Protein AF-A0AA86F2G2-F1 (afdb_monomer)

Foldseek 3Di:
DDPVPDDDDDDADAVCVLVPAADLEAEAEAFVPHPQAHVPNGGSQVSNQVSNVVVPPSHYYYYYHDDDFDAPDPPDDDPDPLQDGDTGTPSVVCNVDPNDADWDQDPPPRDTDGPDPVPDPDDD

InterPro domains:
  IPR046453 Phage terminase large subunit GpA, ATPase domain [PF05876] (1-118)

Secondary structure (DSSP, 8-state):
--TTS-------S-HHHHTT---SB--EESGGGS-SSSTTS--HHHHHHHHHGGGGGG-B--EE----SPPS-TT----STTPPPS-SHHHHHHHHTT----EEE-TTT--EEE-SGGG--S--

Organism: NCBI:txid1412465

Solvent-accessible surface area (backbone atoms only — not comparable to full-atom values): 8019 Å² total; per-residue (Å²): 115,49,96,87,70,50,77,87,86,86,78,74,94,38,55,71,63,56,68,62,63,76,36,56,62,45,78,38,73,53,44,48,78,50,61,73,48,34,91,80,80,37,41,61,65,65,46,43,40,63,25,15,54,90,44,52,94,70,26,42,62,54,76,41,56,69,87,74,69,68,64,76,52,89,84,70,68,79,88,54,89,70,59,58,71,60,37,64,53,56,44,35,54,40,60,75,53,88,47,82,75,75,66,45,68,38,93,87,80,61,52,75,43,57,94,45,77,92,68,64,81,89,87,128

pLDDT: mean 88.84, std 7.41, range [46.84, 96.31]

Mean predicted aligned error: 6.13 Å

Nearest PDB structures (foldseek):
  2pjr-assembly1_G  TM=4.324E-01  e=1.452E+00  Geobacillus stearothermophilus
  4b09-assembly5_J  TM=2.854E-01  e=9.409E+00  Escherichia coli str. K-12 substr. MG1655
  2qum-assembly1_B  TM=3.270E-01  e=9.409E+00  Pseudomonas cichorii
  4q7i-assembly1_A  TM=3.280E-01  e=9.409E+00  Escherichia coli K-12

Structure (mmCIF, N/CA/C/O backbone):
data_AF-A0AA86F2G2-F1
#
_entry.id   AF-A0AA86F2G2-F1
#
loop_
_atom_site.group_PDB
_atom_site.id
_atom_site.type_symbol
_atom_site.label_atom_id
_atom_site.label_alt_id
_atom_site.label_comp_id
_atom_site.label_asym_id
_atom_site.label_entity_id
_atom_site.label_seq_id
_atom_site.pdbx_PDB_ins_code
_atom_site.Cartn_x
_atom_site.Cartn_y
_atom_site.Cartn_z
_atom_site.occupancy
_atom_site.B_iso_or_equiv
_atom_site.auth_seq_id
_atom_site.auth_comp_id
_atom_site.auth_asym_id
_atom_site.auth_atom_id
_atom_site.pdbx_PDB_model_num
ATOM 1 N N . MET A 1 1 ? -27.823 -0.733 7.693 1.00 73.50 1 MET A N 1
ATOM 2 C CA . MET A 1 1 ? -27.687 -2.204 7.719 1.00 73.50 1 MET A CA 1
ATOM 3 C C . MET A 1 1 ? -28.294 -2.753 6.439 1.00 73.50 1 MET A C 1
ATOM 5 O O . MET A 1 1 ? -29.390 -2.333 6.084 1.00 73.50 1 MET A O 1
ATOM 9 N N . PHE A 1 2 ? -27.566 -3.593 5.708 1.00 85.56 2 PHE A N 1
ATOM 10 C CA . PHE A 1 2 ? -28.049 -4.234 4.484 1.00 85.56 2 PHE A CA 1
ATOM 11 C C . PHE A 1 2 ? -28.992 -5.398 4.812 1.00 85.56 2 PHE A C 1
ATOM 13 O O . PHE A 1 2 ? -29.076 -5.841 5.956 1.00 85.56 2 PHE A O 1
ATOM 20 N N . ARG A 1 3 ? -29.686 -5.919 3.793 1.00 86.56 3 ARG A N 1
ATOM 21 C CA . ARG A 1 3 ? -30.633 -7.043 3.939 1.00 86.56 3 ARG A CA 1
ATOM 22 C C . ARG A 1 3 ? -29.985 -8.325 4.472 1.00 86.56 3 ARG A C 1
ATOM 24 O O . ARG A 1 3 ? -30.651 -9.099 5.139 1.00 86.56 3 ARG A O 1
ATOM 31 N N . ASP A 1 4 ? -28.695 -8.504 4.206 1.00 88.44 4 ASP A N 1
ATOM 32 C CA . ASP A 1 4 ? -27.870 -9.620 4.688 1.00 88.44 4 ASP A CA 1
ATOM 33 C C . ASP A 1 4 ? -27.352 -9.412 6.131 1.00 88.44 4 ASP A C 1
ATOM 35 O O . ASP A 1 4 ? -26.591 -10.211 6.658 1.00 88.44 4 ASP A O 1
ATOM 39 N N . GLY A 1 5 ? -27.716 -8.306 6.790 1.00 87.31 5 GLY A N 1
ATOM 40 C CA . GLY A 1 5 ? -27.229 -7.972 8.134 1.00 87.31 5 GLY A CA 1
ATOM 41 C C . GLY A 1 5 ? -25.828 -7.353 8.164 1.00 87.31 5 GLY A C 1
ATOM 42 O O . GLY A 1 5 ? -25.380 -6.897 9.212 1.00 87.31 5 GLY A O 1
ATOM 43 N N . SER A 1 6 ? -25.149 -7.255 7.018 1.00 89.12 6 SER A N 1
ATOM 44 C CA . SER A 1 6 ? -23.890 -6.518 6.898 1.00 89.12 6 SER A CA 1
ATOM 45 C C . SER A 1 6 ? -24.087 -5.005 7.068 1.00 89.12 6 SER A C 1
ATOM 47 O O . SER A 1 6 ? -25.175 -4.449 6.876 1.00 89.12 6 SER A O 1
ATOM 49 N N . PHE A 1 7 ? -23.013 -4.305 7.424 1.00 88.94 7 PHE A N 1
ATOM 50 C CA . PHE A 1 7 ? -22.988 -2.850 7.520 1.00 88.94 7 PHE A CA 1
ATOM 51 C C . PHE A 1 7 ? -21.749 -2.299 6.813 1.00 88.94 7 PHE A C 1
ATOM 53 O O . PHE A 1 7 ? -20.724 -2.971 6.725 1.00 88.94 7 PHE A O 1
ATOM 60 N N . LEU A 1 8 ? -21.877 -1.091 6.266 1.00 89.81 8 LEU A N 1
ATOM 61 C CA . LEU A 1 8 ? -20.799 -0.352 5.620 1.00 89.81 8 LEU A CA 1
ATOM 62 C C . LEU A 1 8 ? -20.640 0.969 6.359 1.00 89.81 8 LEU A C 1
ATOM 64 O O . LEU A 1 8 ? -21.625 1.673 6.582 1.00 89.81 8 LEU A O 1
ATOM 68 N N . GLN A 1 9 ? -19.400 1.292 6.696 1.00 89.31 9 GLN A N 1
ATOM 69 C CA . GLN A 1 9 ? -19.012 2.578 7.242 1.00 89.31 9 GLN A CA 1
ATOM 70 C C . GLN A 1 9 ? -17.968 3.197 6.319 1.00 89.31 9 GLN A C 1
ATOM 72 O O . GLN A 1 9 ? -17.034 2.523 5.893 1.00 89.31 9 GLN A O 1
ATOM 77 N N . ILE A 1 10 ? -18.147 4.479 6.012 1.00 90.94 10 ILE A N 1
ATOM 78 C CA . ILE A 1 10 ? -17.195 5.288 5.253 1.00 90.94 10 ILE A CA 1
ATOM 79 C C . ILE A 1 10 ? -16.806 6.451 6.159 1.00 90.94 10 ILE A C 1
ATOM 81 O O . ILE A 1 10 ? -17.674 7.078 6.766 1.00 90.94 10 ILE A O 1
ATOM 85 N N . GLY A 1 11 ? -15.512 6.722 6.272 1.00 89.88 11 GLY A N 1
ATOM 86 C CA . GLY A 1 11 ? -15.002 7.776 7.136 1.00 89.88 11 GLY A CA 1
ATOM 87 C C . GLY A 1 11 ? -13.628 8.254 6.697 1.00 89.88 11 GLY A C 1
ATOM 88 O O . GLY A 1 11 ? -12.907 7.541 6.000 1.00 89.88 11 GLY A O 1
ATOM 89 N N . TRP A 1 12 ? -13.287 9.472 7.113 1.00 89.06 12 TRP A N 1
ATOM 90 C CA . TRP A 1 12 ? -11.936 10.006 6.975 1.00 89.06 12 TRP A CA 1
ATOM 91 C C . TRP A 1 12 ? -10.960 9.203 7.855 1.00 89.06 12 TRP A C 1
ATOM 93 O O . TRP A 1 12 ? -11.344 8.826 8.967 1.00 89.06 12 TRP A O 1
ATOM 103 N N . PRO A 1 13 ? -9.722 8.937 7.402 1.00 84.06 13 PRO A N 1
ATOM 104 C CA . PRO A 1 13 ? -8.716 8.244 8.200 1.00 84.06 13 PRO A CA 1
ATOM 105 C C . PRO A 1 13 ? -8.312 9.055 9.435 1.00 84.06 13 PRO A C 1
ATOM 107 O O . PRO A 1 13 ? -7.468 9.943 9.367 1.00 84.06 13 PRO A O 1
ATOM 110 N N . SER A 1 14 ? -8.917 8.726 10.572 1.00 88.50 14 SER A N 1
ATOM 111 C CA . SER A 1 14 ? -8.572 9.254 11.894 1.00 88.50 14 SER A CA 1
ATOM 112 C C . SER A 1 14 ? -8.467 8.121 12.908 1.00 88.50 14 SER A C 1
ATOM 114 O O . SER A 1 14 ? -9.062 7.051 12.713 1.00 88.50 14 SER A O 1
ATOM 116 N N . ILE A 1 15 ? -7.768 8.354 14.027 1.00 87.38 15 ILE A N 1
ATOM 117 C CA . ILE A 1 15 ? -7.695 7.364 15.117 1.00 87.38 15 ILE A CA 1
ATOM 118 C C . ILE A 1 15 ? -9.090 6.947 15.563 1.00 87.38 15 ILE A C 1
ATOM 120 O O . ILE A 1 15 ? -9.318 5.772 15.811 1.00 87.38 15 ILE A O 1
ATOM 124 N N . THR A 1 16 ? -10.051 7.867 15.650 1.00 86.06 16 THR A N 1
ATOM 125 C CA . THR A 1 16 ? -11.409 7.524 16.091 1.00 86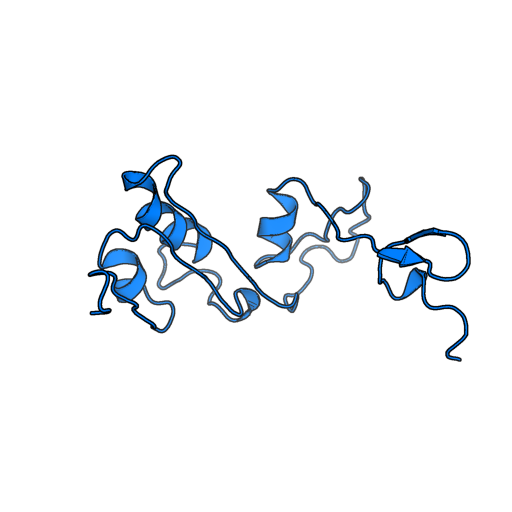.06 16 THR A CA 1
ATOM 126 C C . THR A 1 16 ? -12.052 6.470 15.189 1.00 86.06 16 THR A C 1
ATOM 128 O O . THR A 1 16 ? -12.697 5.551 15.691 1.00 86.06 16 THR A O 1
ATOM 131 N N . VAL A 1 17 ? -11.844 6.555 13.871 1.00 85.75 17 VAL A N 1
ATOM 132 C CA . VAL A 1 17 ? -12.352 5.560 12.915 1.00 85.75 17 VAL A CA 1
ATOM 133 C C . VAL A 1 17 ? -11.581 4.245 13.045 1.00 85.75 17 VAL A C 1
ATOM 135 O O . VAL A 1 17 ? -12.198 3.183 13.148 1.00 85.75 17 VAL A O 1
ATOM 138 N N . PHE A 1 18 ? -10.248 4.302 13.118 1.00 84.88 18 PHE A N 1
ATOM 139 C CA . PHE A 1 18 ? -9.403 3.108 13.232 1.00 84.88 18 PHE A CA 1
ATOM 140 C C . PHE A 1 18 ? -9.440 2.430 14.603 1.00 84.88 18 PHE A C 1
ATOM 142 O O . PHE A 1 18 ? -9.087 1.260 14.700 1.00 84.88 18 PHE A O 1
ATOM 149 N N . SER A 1 19 ? -9.895 3.119 15.645 1.00 82.50 19 SER A N 1
ATOM 150 C CA . SER A 1 19 ? -10.037 2.596 17.008 1.00 82.50 19 SER A CA 1
ATOM 151 C C . SER A 1 19 ? -11.471 2.198 17.348 1.00 82.50 19 SER A C 1
ATOM 153 O O . SER A 1 19 ? -11.717 1.722 18.450 1.00 82.50 19 SER A O 1
ATOM 155 N N . SER A 1 20 ? -12.413 2.371 16.417 1.00 77.62 20 SER A N 1
ATOM 156 C CA . SER A 1 20 ? -13.840 2.193 16.684 1.00 77.62 20 SER A CA 1
ATOM 157 C C . SER A 1 20 ? -14.229 0.739 16.965 1.00 77.62 20 SER A C 1
ATOM 159 O O . SER A 1 20 ? -14.660 0.407 18.065 1.00 77.62 20 SER A O 1
ATOM 161 N N . SER A 1 21 ? -14.144 -0.137 15.966 1.00 82.75 21 SER A N 1
ATOM 162 C CA . SER A 1 21 ? -14.655 -1.510 16.044 1.00 82.75 21 SER A CA 1
ATOM 163 C C . SER A 1 21 ? -13.817 -2.446 15.188 1.00 82.75 21 SER A C 1
ATOM 165 O O . SER A 1 21 ? -13.050 -2.001 14.332 1.00 82.75 21 SER A O 1
ATOM 167 N N . ASP A 1 22 ? -13.976 -3.742 15.426 1.00 87.25 22 ASP A N 1
ATOM 168 C CA . ASP A 1 22 ? -13.402 -4.771 14.573 1.00 87.25 22 ASP A CA 1
ATOM 169 C C . ASP A 1 22 ? -14.258 -4.935 13.316 1.00 87.25 22 ASP A C 1
ATOM 171 O O . ASP A 1 22 ? -15.485 -5.048 13.374 1.00 87.25 22 ASP A O 1
ATOM 175 N N . TYR A 1 23 ? -13.598 -4.984 12.164 1.00 89.56 23 TYR A N 1
ATOM 176 C CA . TYR A 1 23 ? -14.245 -5.118 10.867 1.00 89.56 23 TYR A CA 1
ATOM 177 C C . TYR A 1 23 ? -13.678 -6.330 10.153 1.00 89.56 23 TYR A C 1
ATOM 179 O O . TYR A 1 23 ? -12.466 -6.510 10.071 1.00 89.56 23 TYR A O 1
ATOM 187 N N . LYS A 1 24 ? -14.552 -7.139 9.553 1.00 91.12 24 LYS A N 1
ATOM 188 C CA . LYS A 1 24 ? -14.105 -8.277 8.742 1.00 91.12 24 LYS A CA 1
ATOM 189 C C . LYS A 1 24 ? -13.297 -7.827 7.521 1.00 91.12 24 LYS A C 1
ATOM 191 O O . LYS A 1 24 ? -12.403 -8.539 7.075 1.00 91.12 24 LYS A O 1
ATOM 196 N N . ARG A 1 25 ? -13.625 -6.663 6.953 1.00 93.62 25 ARG A N 1
ATOM 197 C CA . ARG A 1 25 ? -12.939 -6.091 5.790 1.00 93.62 25 ARG A CA 1
ATOM 198 C C . ARG A 1 25 ? -12.760 -4.591 5.977 1.00 93.62 25 ARG A C 1
ATOM 200 O O . ARG A 1 25 ? -13.741 -3.917 6.281 1.00 93.62 25 ARG A O 1
ATOM 207 N N . VAL A 1 26 ? -11.550 -4.085 5.756 1.00 95.06 26 VAL A N 1
ATOM 208 C CA . VAL A 1 26 ? -11.230 -2.650 5.828 1.00 95.06 26 VAL A CA 1
ATOM 209 C C . VAL A 1 26 ? -10.510 -2.235 4.555 1.00 95.06 26 VAL A C 1
ATOM 211 O O . VAL A 1 26 ? -9.350 -2.580 4.368 1.00 95.06 26 VAL A O 1
ATOM 214 N N . ALA A 1 27 ? -11.199 -1.515 3.672 1.00 95.25 27 ALA A N 1
ATOM 215 C CA . ALA A 1 27 ? -10.610 -1.020 2.433 1.00 95.25 27 ALA A CA 1
ATOM 216 C C . ALA A 1 27 ? -10.084 0.408 2.610 1.00 95.25 27 ALA A C 1
ATOM 218 O O . ALA A 1 27 ? -10.807 1.280 3.088 1.00 95.25 27 ALA A O 1
ATOM 219 N N . LEU A 1 28 ? -8.838 0.633 2.199 1.00 95.12 28 LEU A N 1
ATOM 220 C CA . LEU A 1 28 ? -8.176 1.935 2.194 1.00 95.12 28 LEU A CA 1
ATOM 221 C C . LEU A 1 28 ? -8.074 2.407 0.744 1.00 95.12 28 LEU A C 1
ATOM 223 O O . LEU A 1 28 ? -7.287 1.860 -0.023 1.00 95.12 28 LEU A O 1
ATOM 227 N N . THR A 1 29 ? -8.896 3.374 0.358 1.00 94.69 29 THR A N 1
ATOM 228 C CA . THR A 1 29 ? -8.909 3.941 -0.998 1.00 94.69 29 THR A CA 1
ATOM 229 C C . THR A 1 29 ? -8.104 5.231 -1.027 1.00 94.69 29 THR A C 1
ATOM 231 O O . THR A 1 29 ? -8.253 6.038 -0.110 1.00 94.69 29 THR A O 1
ATOM 234 N N . ASP A 1 30 ? -7.322 5.451 -2.082 1.00 92.81 30 ASP A N 1
ATOM 235 C CA . ASP A 1 30 ? -6.459 6.631 -2.236 1.00 92.81 30 ASP A CA 1
ATOM 236 C C . ASP A 1 30 ? -5.430 6.783 -1.090 1.00 92.81 30 ASP A C 1
ATOM 238 O O . ASP A 1 30 ? -5.231 7.858 -0.519 1.00 92.81 30 ASP A O 1
ATOM 242 N N . TYR A 1 31 ? -4.787 5.667 -0.721 1.00 94.06 31 TYR A N 1
ATOM 243 C CA . TYR A 1 31 ? -3.892 5.556 0.442 1.00 94.06 31 TYR A CA 1
ATOM 244 C C . TYR A 1 31 ? -2.730 6.565 0.462 1.00 94.06 31 TYR A C 1
ATOM 246 O O . TYR A 1 31 ? -2.324 7.026 1.530 1.00 94.06 31 TYR A O 1
ATOM 254 N N . ASP A 1 32 ? -2.188 6.959 -0.693 1.00 93.00 32 ASP A N 1
ATOM 255 C C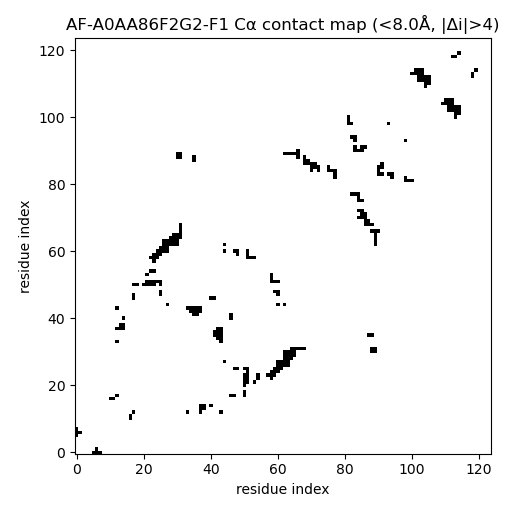A . ASP A 1 32 ? -1.090 7.932 -0.747 1.00 93.00 32 ASP A CA 1
ATOM 256 C C . ASP A 1 32 ? -1.509 9.322 -0.254 1.00 93.00 32 ASP A C 1
ATOM 258 O O . ASP A 1 32 ? -0.640 10.081 0.167 1.00 93.00 32 ASP A O 1
ATOM 262 N N . ARG A 1 33 ? -2.811 9.640 -0.220 1.00 91.69 33 ARG A N 1
ATOM 263 C CA . ARG A 1 33 ? -3.321 10.902 0.343 1.00 91.69 33 ARG A CA 1
ATOM 264 C C . ARG A 1 33 ? -3.516 10.882 1.855 1.00 91.69 33 ARG A C 1
ATOM 266 O O . ARG A 1 33 ? -3.848 11.915 2.436 1.00 91.69 33 ARG A O 1
ATOM 273 N N . PHE A 1 34 ? -3.333 9.737 2.504 1.00 91.50 34 PHE A N 1
ATOM 274 C CA . PHE A 1 34 ? -3.464 9.646 3.953 1.00 91.50 34 PHE A CA 1
ATOM 275 C C . PHE A 1 34 ? -2.274 10.357 4.617 1.00 91.50 34 PHE A C 1
ATOM 277 O O . PHE A 1 34 ? -1.185 10.405 4.042 1.00 91.50 34 PHE A O 1
ATOM 284 N N . PRO A 1 35 ? -2.419 10.895 5.834 1.00 90.25 35 PRO A N 1
ATOM 285 C CA . PRO A 1 35 ? -1.252 11.257 6.630 1.00 90.25 35 PRO A CA 1
ATOM 286 C C . PRO A 1 35 ? -0.337 10.033 6.824 1.00 90.25 35 PRO A C 1
ATOM 288 O O . PRO A 1 35 ? -0.822 8.907 6.943 1.00 90.25 35 PRO A O 1
ATOM 291 N N . GLU A 1 36 ? 0.984 10.235 6.820 1.00 86.69 36 GLU A N 1
ATOM 292 C CA . GLU A 1 36 ? 1.955 9.141 7.046 1.00 86.69 36 GLU A CA 1
ATOM 293 C C . GLU A 1 36 ? 1.821 8.535 8.438 1.00 86.69 36 GLU A C 1
ATOM 295 O O . GLU A 1 36 ? 2.007 7.333 8.623 1.00 86.69 36 GLU A O 1
ATOM 300 N N . ASP A 1 37 ? 1.473 9.397 9.383 1.00 90.06 37 ASP A N 1
ATOM 301 C CA . ASP A 1 37 ? 1.208 9.076 10.765 1.00 90.06 37 ASP A CA 1
ATOM 302 C C . ASP A 1 37 ? -0.173 9.633 11.124 1.00 90.06 37 ASP A C 1
ATOM 304 O O . ASP A 1 37 ? -0.399 10.848 11.093 1.00 90.06 37 ASP A O 1
ATOM 308 N N . ILE A 1 38 ? -1.124 8.738 11.386 1.00 90.38 38 ILE A N 1
ATOM 309 C CA . ILE A 1 38 ? -2.488 9.115 11.750 1.00 90.38 38 ILE A CA 1
ATOM 310 C C . ILE A 1 38 ? -2.491 9.485 13.231 1.00 90.38 38 ILE A C 1
ATOM 312 O O . ILE A 1 38 ? -2.520 8.608 14.094 1.00 90.38 38 ILE A O 1
ATOM 316 N N . ASP A 1 39 ? -2.458 10.794 13.502 1.00 85.00 39 ASP A N 1
ATOM 317 C CA . ASP A 1 39 ? -2.526 11.381 14.849 1.00 85.00 39 ASP A CA 1
ATOM 318 C C . ASP A 1 39 ? -1.460 10.821 15.837 1.00 85.00 39 ASP A C 1
ATOM 320 O O . ASP A 1 39 ? -1.663 10.846 17.050 1.00 85.00 39 ASP A O 1
ATOM 324 N N . GLY A 1 40 ? -0.310 10.337 15.346 1.00 87.56 40 GLY A N 1
ATOM 325 C CA . GLY A 1 40 ? 0.819 9.871 16.170 1.00 87.56 40 GLY A CA 1
ATOM 326 C C . GLY A 1 40 ? 0.857 8.363 16.459 1.00 87.56 40 GLY A C 1
ATOM 327 O O . GLY A 1 40 ? 1.755 7.898 17.160 1.00 87.56 40 GLY A O 1
ATOM 328 N N . GLU A 1 41 ? -0.107 7.590 15.952 1.00 87.50 41 GLU A N 1
ATOM 329 C CA . GLU A 1 41 ? -0.237 6.149 16.221 1.00 87.50 41 GLU A CA 1
ATOM 330 C C . GLU A 1 41 ? 0.372 5.252 15.125 1.00 87.50 41 GLU A C 1
ATOM 332 O O . GLU A 1 41 ? 0.405 4.020 15.259 1.00 87.50 41 GLU A O 1
ATOM 337 N N . GLY A 1 42 ? 0.857 5.849 14.036 1.00 88.88 42 GLY A N 1
ATOM 338 C CA . GLY A 1 42 ? 1.505 5.179 12.915 1.00 88.88 42 GLY A CA 1
ATOM 339 C C . GLY A 1 42 ? 0.684 5.155 11.625 1.00 88.88 42 GLY A C 1
ATOM 340 O O . GLY A 1 42 ? -0.283 5.896 11.439 1.00 88.88 42 GLY A O 1
ATOM 341 N N . ASP A 1 43 ? 1.102 4.287 10.698 1.00 92.50 43 ASP A N 1
ATOM 342 C CA . ASP A 1 43 ? 0.552 4.259 9.344 1.00 92.50 43 ASP A CA 1
ATOM 343 C C . ASP A 1 43 ? -0.861 3.654 9.283 1.00 92.50 43 ASP A C 1
ATOM 345 O O . ASP A 1 43 ? -1.199 2.692 9.986 1.00 92.50 43 ASP A O 1
ATOM 349 N N . GLY A 1 44 ? -1.691 4.202 8.392 1.00 92.62 44 GLY A N 1
ATOM 350 C CA . GLY A 1 44 ? -3.094 3.808 8.263 1.00 92.62 44 GLY A CA 1
ATOM 351 C C . GLY A 1 44 ? -3.300 2.324 7.939 1.00 92.62 44 GLY A C 1
ATOM 352 O O . GLY A 1 44 ? -4.276 1.734 8.399 1.00 92.62 44 GLY A O 1
ATOM 353 N N . PHE A 1 45 ? -2.386 1.685 7.202 1.00 94.00 45 PHE A N 1
ATOM 354 C CA . PHE A 1 45 ? -2.495 0.263 6.870 1.00 94.00 45 PHE A CA 1
ATOM 355 C C . PHE A 1 45 ? -2.265 -0.631 8.088 1.00 94.00 45 PHE A C 1
ATOM 357 O O . PHE A 1 45 ? -3.017 -1.585 8.308 1.00 94.00 45 PHE A O 1
ATOM 364 N N . SER A 1 46 ? -1.266 -0.315 8.909 1.00 92.81 46 SER A N 1
ATOM 365 C CA . SER A 1 46 ? -1.003 -1.019 10.165 1.00 92.81 46 SER A CA 1
ATOM 366 C C . SER A 1 46 ? -2.168 -0.865 11.147 1.00 92.81 46 SER A C 1
ATOM 368 O O . SER A 1 46 ? -2.580 -1.843 11.779 1.00 92.81 46 SER A O 1
ATOM 370 N N . LEU A 1 47 ? -2.751 0.334 11.247 1.00 93.19 47 LEU A N 1
ATOM 371 C CA . LEU A 1 47 ? -3.929 0.592 12.083 1.00 93.19 47 LEU A CA 1
ATOM 372 C C . LEU A 1 47 ? -5.172 -0.161 11.583 1.00 93.19 47 LEU A C 1
ATOM 374 O O . LEU A 1 47 ? -5.850 -0.822 12.374 1.00 93.19 47 LEU A O 1
ATOM 378 N N . ALA A 1 48 ? -5.428 -0.136 10.273 1.00 93.19 48 ALA A N 1
ATOM 379 C CA . ALA A 1 48 ? -6.518 -0.876 9.641 1.00 93.19 48 ALA A CA 1
ATOM 380 C C . ALA A 1 48 ? -6.367 -2.394 9.810 1.00 93.19 48 ALA A C 1
ATOM 382 O O . ALA A 1 48 ? -7.322 -3.075 10.185 1.00 93.19 48 ALA A O 1
ATOM 383 N N . SER A 1 49 ? -5.153 -2.921 9.623 1.00 92.06 49 SER A N 1
ATOM 384 C CA . SER A 1 49 ? -4.867 -4.354 9.742 1.00 92.06 49 SER A CA 1
ATOM 385 C C . SER A 1 49 ? -5.219 -4.890 11.127 1.00 92.06 49 SER A C 1
ATOM 387 O O . SER A 1 49 ? -5.834 -5.955 11.226 1.00 92.06 49 SER A O 1
ATOM 389 N N . LYS A 1 50 ? -4.950 -4.112 12.190 1.00 92.56 50 LYS A N 1
ATOM 390 C CA . LYS A 1 50 ? -5.330 -4.464 13.570 1.00 92.56 50 LYS A CA 1
ATOM 391 C C . LYS A 1 50 ? -6.837 -4.717 13.731 1.00 92.56 50 LYS A C 1
ATOM 393 O O . LYS A 1 50 ? -7.198 -5.542 14.559 1.00 92.56 50 LYS A O 1
ATOM 398 N N . ARG A 1 51 ? -7.709 -4.062 12.945 1.00 90.88 51 ARG A N 1
ATOM 399 C CA . ARG A 1 51 ? -9.177 -4.260 13.005 1.00 90.88 51 ARG A CA 1
ATOM 400 C C . ARG A 1 51 ? -9.644 -5.577 12.399 1.00 90.88 51 ARG A C 1
ATOM 402 O O . ARG A 1 51 ? -10.737 -6.044 12.706 1.00 90.88 51 ARG A O 1
ATOM 409 N N . THR A 1 52 ? -8.835 -6.152 11.514 1.00 93.12 52 THR A N 1
ATOM 410 C CA . THR A 1 52 ? -9.156 -7.414 10.838 1.00 93.12 52 THR A CA 1
ATOM 411 C C . THR A 1 52 ? -8.596 -8.637 11.561 1.00 93.12 52 THR A C 1
ATOM 413 O O . THR A 1 52 ? -9.036 -9.751 11.283 1.00 93.12 52 THR A O 1
ATOM 416 N N . THR A 1 53 ? -7.680 -8.447 12.521 1.00 91.44 53 THR A N 1
ATOM 417 C CA . THR A 1 53 ? -6.965 -9.528 13.222 1.00 91.44 53 THR A CA 1
ATOM 418 C C . THR A 1 53 ? -7.907 -10.532 13.887 1.00 91.44 53 THR A C 1
ATOM 420 O O . THR A 1 53 ? -7.689 -11.737 13.772 1.00 91.44 53 THR A O 1
ATOM 423 N N . THR A 1 54 ? -8.995 -10.062 14.507 1.00 90.81 54 THR A N 1
ATOM 424 C CA . THR A 1 54 ? -10.010 -10.911 15.161 1.00 90.81 54 THR A CA 1
ATOM 425 C C . THR A 1 54 ? -10.653 -11.916 14.191 1.00 90.81 54 THR A C 1
ATOM 427 O O . THR A 1 54 ? -11.090 -12.989 14.599 1.00 90.81 54 THR A O 1
ATOM 430 N N . PHE A 1 55 ? -10.675 -11.613 12.889 1.00 90.19 55 P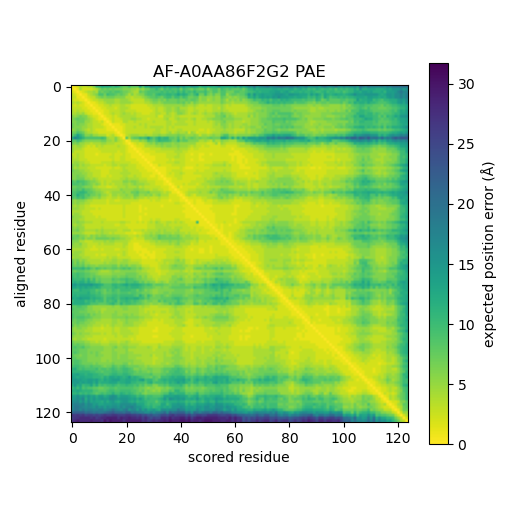HE A N 1
ATOM 431 C CA . PHE A 1 55 ? -11.273 -12.460 11.856 1.00 90.19 55 PHE A CA 1
ATOM 432 C C . PHE A 1 55 ? -10.283 -13.438 11.203 1.00 90.19 55 PHE A C 1
ATOM 434 O O . PHE A 1 55 ? -10.691 -14.214 10.336 1.00 90.19 55 PHE A O 1
ATOM 441 N N . MET A 1 56 ? -9.012 -13.442 11.623 1.00 91.06 56 MET A N 1
ATOM 442 C CA . MET A 1 56 ? -7.968 -14.360 11.146 1.00 91.06 56 MET A CA 1
ATOM 443 C C . MET A 1 56 ? -7.935 -14.450 9.607 1.00 91.06 56 MET A C 1
ATOM 445 O O . MET A 1 56 ? -7.901 -13.428 8.927 1.00 91.06 56 MET A O 1
ATOM 449 N N . SER A 1 57 ? -7.990 -15.659 9.034 1.00 91.75 57 SER A N 1
ATOM 450 C CA . SER A 1 57 ? -7.967 -15.895 7.583 1.00 91.75 57 SER A CA 1
ATOM 451 C C . SER A 1 57 ? -9.173 -15.325 6.831 1.00 91.75 57 SER A C 1
ATOM 453 O O . SER A 1 57 ? -9.131 -15.209 5.608 1.00 91.75 57 SER A O 1
ATOM 455 N N . ALA A 1 58 ? -10.250 -14.975 7.537 1.00 92.31 58 ALA A N 1
ATOM 456 C CA . ALA A 1 58 ? -11.420 -14.335 6.951 1.00 92.31 58 ALA A CA 1
ATOM 457 C C . ALA A 1 58 ? -11.339 -12.797 6.976 1.00 92.31 58 ALA A C 1
ATOM 459 O O . ALA A 1 58 ? -12.208 -12.146 6.384 1.00 92.31 58 ALA A O 1
ATOM 460 N N . GLY A 1 59 ? -10.343 -12.235 7.671 1.00 94.00 59 GLY A N 1
ATOM 461 C CA . GLY A 1 59 ? -10.038 -10.809 7.715 1.00 94.00 59 GLY A CA 1
ATOM 462 C C . GLY A 1 59 ? -9.318 -10.342 6.450 1.00 94.00 59 GLY A C 1
ATOM 463 O O . GLY A 1 59 ? -8.488 -11.063 5.900 1.00 94.00 59 GLY A O 1
ATOM 464 N N . MET A 1 60 ? -9.629 -9.136 5.968 1.00 95.44 60 MET A N 1
ATOM 465 C CA . MET A 1 60 ? -8.990 -8.587 4.767 1.00 95.44 60 MET A CA 1
ATOM 466 C C . MET A 1 60 ? -8.796 -7.070 4.856 1.00 95.44 60 MET A C 1
ATOM 468 O O . MET A 1 60 ? -9.768 -6.336 5.031 1.00 95.44 60 MET A O 1
ATOM 472 N N . THR A 1 61 ? -7.562 -6.604 4.653 1.00 96.19 61 THR A N 1
ATOM 473 C CA . THR A 1 61 ? -7.220 -5.172 4.601 1.00 96.19 61 THR A CA 1
ATOM 474 C C . THR A 1 61 ? -6.593 -4.823 3.249 1.00 96.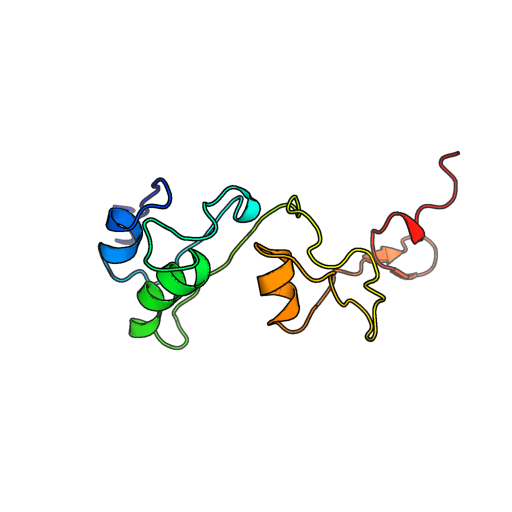19 61 THR A C 1
ATOM 476 O O . THR A 1 61 ? -5.372 -4.896 3.112 1.00 96.19 61 THR A O 1
ATOM 479 N N . PRO A 1 62 ? -7.388 -4.525 2.204 1.00 95.44 62 PRO A N 1
ATOM 480 C CA . PRO A 1 62 ? -6.842 -4.024 0.948 1.00 95.44 62 PRO A CA 1
ATOM 481 C C . PRO A 1 62 ? -6.515 -2.528 1.026 1.00 95.44 62 PRO A C 1
ATOM 483 O O . PRO A 1 62 ? -7.281 -1.744 1.588 1.00 95.44 62 PRO A O 1
ATOM 486 N N . ALA A 1 63 ? -5.413 -2.137 0.386 1.00 96.31 63 ALA A N 1
ATOM 487 C CA . ALA A 1 63 ? -5.090 -0.747 0.091 1.00 96.31 63 ALA A CA 1
ATOM 488 C C . ALA A 1 63 ? -5.012 -0.542 -1.423 1.00 96.31 63 ALA A C 1
ATOM 490 O O . ALA A 1 63 ? -4.390 -1.329 -2.136 1.00 96.31 63 ALA A O 1
ATOM 491 N N . GLU A 1 64 ? -5.650 0.517 -1.894 1.00 95.94 64 GLU A N 1
ATOM 492 C CA . GLU A 1 64 ? -5.666 0.959 -3.279 1.00 95.94 64 GLU A CA 1
ATOM 493 C C . GLU A 1 64 ? -5.209 2.418 -3.309 1.00 95.94 64 GLU A C 1
ATOM 495 O O . GLU A 1 64 ? -5.599 3.219 -2.459 1.00 95.94 64 GLU A O 1
ATOM 500 N N . SER A 1 65 ? -4.312 2.744 -4.236 1.00 95.38 65 SER A N 1
ATOM 501 C CA . SER A 1 65 ? -3.860 4.113 -4.458 1.00 95.38 65 SER A CA 1
ATOM 502 C C . SER A 1 65 ? -3.106 4.233 -5.771 1.00 95.38 65 SER A C 1
ATOM 504 O O . SER A 1 65 ? -2.445 3.291 -6.217 1.00 95.38 65 SER A O 1
ATOM 506 N N . SER A 1 66 ? -3.092 5.446 -6.316 1.00 92.38 66 SER A N 1
ATOM 507 C CA . SER A 1 66 ? -2.085 5.849 -7.295 1.00 92.38 66 SER A CA 1
ATOM 508 C C . SER A 1 66 ? -0.794 6.253 -6.569 1.00 92.38 66 SER A C 1
ATOM 510 O O . SER A 1 66 ? -0.883 7.000 -5.592 1.00 92.38 66 SER A O 1
ATOM 512 N N . PRO A 1 67 ? 0.393 5.786 -7.001 1.00 90.75 67 PRO A N 1
ATOM 513 C CA . PRO A 1 67 ? 1.660 6.249 -6.445 1.00 90.75 67 PRO A CA 1
ATOM 514 C C . PRO A 1 67 ? 1.848 7.750 -6.675 1.00 90.75 67 PRO A C 1
ATOM 516 O O . PRO A 1 67 ? 1.844 8.198 -7.821 1.00 90.75 67 PRO A O 1
ATOM 519 N N . GLY A 1 68 ? 2.024 8.517 -5.603 1.00 88.38 68 GLY A N 1
ATOM 520 C CA . GLY A 1 68 ? 2.201 9.972 -5.676 1.00 88.38 68 GLY A CA 1
ATOM 521 C C . GLY A 1 68 ? 3.252 10.539 -4.727 1.00 88.38 68 GLY A C 1
ATOM 522 O O . GLY A 1 68 ? 3.541 11.731 -4.793 1.00 88.38 68 GLY A O 1
ATOM 523 N N . ARG A 1 69 ? 3.822 9.715 -3.843 1.00 90.88 69 ARG A N 1
ATOM 524 C CA . ARG A 1 69 ? 4.802 10.164 -2.849 1.00 90.88 69 ARG A CA 1
ATOM 525 C C . ARG A 1 69 ? 6.216 10.283 -3.400 1.00 90.88 69 ARG A C 1
ATOM 527 O O . ARG A 1 69 ? 6.610 9.590 -4.338 1.00 90.88 69 ARG A O 1
ATOM 534 N N . GLU A 1 70 ? 6.986 11.166 -2.771 1.00 90.19 70 GLU A N 1
ATOM 535 C CA . GLU A 1 70 ? 8.376 11.419 -3.131 1.00 90.19 70 GLU A CA 1
ATOM 536 C C . GLU A 1 70 ? 9.266 10.205 -2.843 1.00 90.19 70 GLU A C 1
ATOM 538 O O . GLU A 1 70 ? 9.069 9.452 -1.884 1.00 90.19 70 GLU A O 1
ATOM 543 N N . ILE A 1 71 ? 10.264 10.010 -3.701 1.00 91.50 71 ILE A N 1
ATOM 544 C CA . ILE A 1 71 ? 11.267 8.959 -3.537 1.00 91.50 71 ILE A CA 1
ATOM 545 C C . ILE A 1 71 ? 12.289 9.442 -2.508 1.00 91.50 71 ILE A C 1
ATOM 547 O O . ILE A 1 71 ? 12.879 10.508 -2.674 1.00 91.50 71 ILE A O 1
ATOM 551 N N . THR A 1 72 ? 12.525 8.651 -1.463 1.00 90.56 72 THR A N 1
ATOM 552 C CA . THR A 1 72 ? 13.399 9.049 -0.347 1.00 90.56 72 THR A CA 1
ATOM 553 C C . THR A 1 72 ? 14.888 8.962 -0.685 1.00 90.56 72 THR A C 1
ATOM 555 O O . THR A 1 72 ? 15.690 9.679 -0.092 1.00 90.56 72 THR A O 1
ATOM 558 N N . ASP A 1 73 ? 15.270 8.122 -1.652 1.00 89.81 73 ASP A N 1
ATOM 559 C CA . ASP A 1 73 ? 16.640 8.016 -2.162 1.00 89.81 73 ASP A CA 1
ATOM 560 C C . ASP A 1 73 ? 16.687 8.219 -3.682 1.00 89.81 73 ASP A C 1
ATOM 562 O O . ASP A 1 73 ? 16.353 7.336 -4.472 1.00 89.81 73 ASP A O 1
ATOM 566 N N . VAL A 1 74 ? 17.161 9.393 -4.098 1.00 86.38 74 VAL A N 1
ATOM 567 C CA . VAL A 1 74 ? 17.295 9.774 -5.513 1.00 86.38 74 VAL A CA 1
ATOM 568 C C . VAL A 1 74 ? 18.370 8.987 -6.265 1.00 86.38 74 VAL A C 1
ATOM 570 O O . VAL A 1 74 ? 18.359 8.953 -7.494 1.00 86.38 74 VAL A O 1
ATOM 573 N N . LYS A 1 75 ? 19.322 8.364 -5.559 1.00 90.19 75 LYS A N 1
ATOM 574 C CA . LYS A 1 75 ? 20.369 7.529 -6.169 1.00 90.19 75 LYS A CA 1
ATOM 575 C C . LYS A 1 75 ? 19.944 6.073 -6.286 1.00 90.19 75 LYS A C 1
ATOM 577 O O . LYS A 1 75 ? 20.727 5.258 -6.783 1.00 90.19 75 LYS A O 1
ATOM 582 N N . TRP A 1 76 ? 18.733 5.749 -5.841 1.00 91.00 76 TRP A N 1
ATOM 583 C CA . TRP A 1 76 ? 18.242 4.392 -5.833 1.00 91.00 76 TRP A CA 1
ATOM 584 C C . TRP A 1 76 ? 18.266 3.777 -7.232 1.00 91.00 76 TRP A C 1
ATOM 586 O O . TRP A 1 76 ? 17.874 4.377 -8.236 1.00 91.00 76 TRP A O 1
ATOM 596 N N . ARG A 1 77 ? 18.726 2.529 -7.280 1.00 87.88 77 ARG A N 1
ATOM 597 C CA . ARG A 1 77 ? 18.675 1.681 -8.462 1.00 87.88 77 ARG A CA 1
ATOM 598 C C . ARG A 1 77 ? 18.026 0.371 -8.066 1.00 87.88 77 ARG A C 1
ATOM 600 O O . ARG A 1 77 ? 18.405 -0.224 -7.061 1.00 87.88 77 ARG A O 1
ATOM 607 N N . ARG A 1 78 ? 17.086 -0.075 -8.894 1.00 88.19 78 ARG A N 1
ATOM 608 C CA . ARG A 1 78 ? 16.443 -1.385 -8.770 1.00 88.19 78 ARG A CA 1
ATOM 609 C C . ARG A 1 78 ? 17.497 -2.480 -8.646 1.00 88.19 78 ARG A C 1
ATOM 611 O O . ARG A 1 78 ? 18.334 -2.608 -9.539 1.00 88.19 78 ARG A O 1
ATOM 618 N N . SER A 1 79 ? 17.422 -3.283 -7.592 1.00 88.94 79 SER A N 1
ATOM 619 C CA . SER A 1 79 ? 18.266 -4.469 -7.419 1.00 88.94 79 SER A CA 1
ATOM 620 C C . SER A 1 79 ? 17.540 -5.755 -7.810 1.00 88.94 79 SER A C 1
ATOM 622 O O . SER A 1 79 ? 18.191 -6.722 -8.199 1.00 88.94 79 SER A O 1
ATOM 624 N N . SER A 1 80 ? 16.202 -5.765 -7.785 1.00 89.00 80 SER A N 1
ATOM 625 C CA . SER A 1 80 ? 15.388 -6.910 -8.216 1.00 89.00 80 SER A CA 1
ATOM 626 C C . SER A 1 80 ? 14.328 -6.545 -9.268 1.00 89.00 80 SER A C 1
ATOM 628 O O . SER A 1 80 ? 13.932 -5.376 -9.400 1.00 89.00 80 SER A O 1
ATOM 630 N N . PRO A 1 81 ? 13.852 -7.526 -10.063 1.00 86.12 81 PRO A N 1
ATOM 631 C CA . PRO A 1 81 ? 12.692 -7.330 -10.919 1.00 86.12 81 PRO A CA 1
ATOM 632 C C . PRO A 1 81 ? 11.497 -6.817 -10.113 1.00 86.12 81 PRO A C 1
ATOM 634 O O . PRO A 1 81 ? 11.240 -7.264 -8.999 1.00 86.12 81 PRO A O 1
ATOM 637 N N . HIS A 1 82 ? 10.766 -5.871 -10.698 1.00 89.88 82 HIS A N 1
ATOM 638 C CA . HIS A 1 82 ? 9.523 -5.304 -10.161 1.00 89.88 82 HIS A CA 1
ATOM 639 C C . 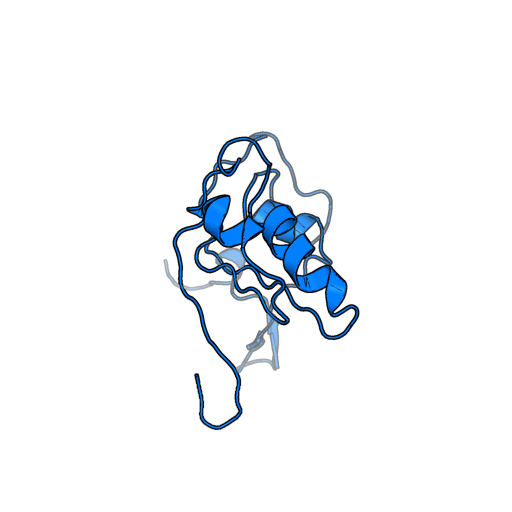HIS A 1 82 ? 9.628 -4.517 -8.858 1.00 89.88 82 HIS A C 1
ATOM 641 O O . HIS A 1 82 ? 8.598 -4.030 -8.402 1.00 89.88 82 HIS A O 1
ATOM 647 N N . GLU A 1 83 ? 10.820 -4.339 -8.299 1.00 92.88 83 GLU A N 1
ATOM 648 C CA . GLU A 1 83 ? 11.038 -3.510 -7.119 1.00 92.88 83 GLU A CA 1
ATOM 649 C C . GLU A 1 83 ? 10.573 -2.069 -7.342 1.00 92.88 83 GLU A C 1
ATOM 651 O O . GLU A 1 83 ? 10.882 -1.457 -8.371 1.00 92.88 83 GLU A O 1
ATOM 656 N N . ALA A 1 84 ? 9.810 -1.543 -6.385 1.00 92.44 84 ALA A N 1
ATOM 657 C CA . ALA A 1 84 ? 9.434 -0.139 -6.359 1.00 92.44 84 ALA A CA 1
ATOM 658 C C . ALA A 1 84 ? 10.534 0.694 -5.679 1.00 92.44 84 ALA A C 1
ATOM 660 O O . ALA A 1 84 ? 11.241 0.172 -4.811 1.00 92.44 84 ALA A O 1
ATOM 661 N N . PRO A 1 85 ? 10.684 1.980 -6.035 1.00 92.94 85 PRO A N 1
ATOM 662 C CA . PRO A 1 85 ? 11.613 2.867 -5.345 1.00 92.94 85 PRO A CA 1
ATOM 663 C C . PRO A 1 85 ? 11.291 2.966 -3.845 1.00 92.94 85 PRO A C 1
ATOM 665 O O . PRO A 1 85 ? 10.140 2.761 -3.443 1.00 92.94 85 PRO A O 1
ATOM 668 N N . PRO A 1 86 ? 12.285 3.287 -3.001 1.00 92.38 86 PRO A N 1
ATOM 669 C CA . PRO A 1 86 ? 12.056 3.528 -1.589 1.00 92.38 86 PRO A CA 1
ATOM 670 C C . PRO A 1 86 ? 11.218 4.800 -1.432 1.00 92.38 86 PRO A C 1
ATOM 672 O O . PRO A 1 86 ? 11.600 5.888 -1.857 1.00 92.38 86 PRO A O 1
ATOM 675 N N . THR A 1 87 ? 10.039 4.636 -0.849 1.00 93.50 87 THR A N 1
ATOM 676 C CA . THR A 1 87 ? 9.095 5.708 -0.534 1.00 93.50 87 THR A CA 1
ATOM 677 C C . THR A 1 87 ? 8.137 5.216 0.557 1.00 93.50 87 THR A C 1
ATOM 679 O O . THR A 1 87 ? 8.181 4.042 0.955 1.00 93.50 87 THR A O 1
ATOM 682 N N . THR A 1 88 ? 7.289 6.103 1.061 1.00 92.25 88 THR A N 1
ATOM 683 C CA . THR A 1 88 ? 6.171 5.774 1.950 1.00 92.25 88 THR A CA 1
ATOM 684 C C . THR A 1 88 ? 4.896 5.514 1.131 1.00 92.25 88 THR A C 1
ATOM 686 O O . THR A 1 88 ? 4.940 5.419 -0.096 1.00 92.25 88 THR A O 1
ATOM 689 N N . GLY A 1 89 ? 3.747 5.299 1.775 1.00 93.12 89 GLY A N 1
ATOM 690 C CA . GLY A 1 89 ? 2.491 5.042 1.056 1.00 9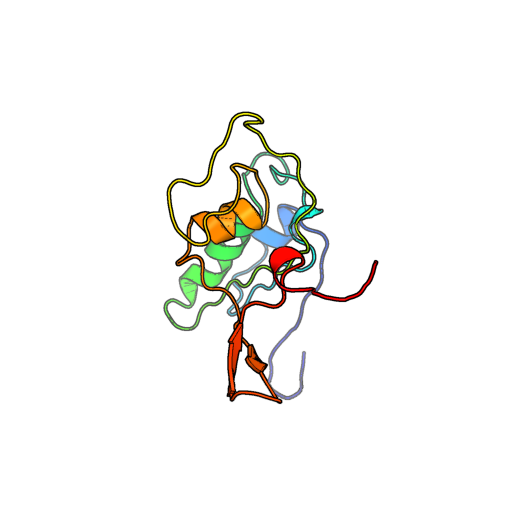3.12 89 GLY A CA 1
ATOM 691 C C . GLY A 1 89 ? 2.424 3.672 0.365 1.00 93.12 89 GLY A C 1
ATOM 692 O O . GLY A 1 89 ? 2.977 2.678 0.848 1.00 93.12 89 GLY A O 1
ATOM 693 N N . ILE A 1 90 ? 1.711 3.605 -0.761 1.00 95.75 90 ILE A N 1
ATOM 694 C CA . ILE A 1 90 ? 1.314 2.360 -1.430 1.00 95.75 90 ILE A CA 1
ATOM 695 C C . ILE A 1 90 ? 2.502 1.579 -1.985 1.00 95.75 90 ILE A C 1
ATOM 697 O O . ILE A 1 90 ? 2.527 0.353 -1.903 1.00 95.75 90 ILE A O 1
ATOM 701 N N . LEU A 1 91 ? 3.526 2.268 -2.497 1.00 94.94 91 LEU A N 1
ATOM 702 C CA . LEU A 1 91 ? 4.728 1.618 -3.021 1.00 94.94 91 LEU A CA 1
ATOM 703 C C . LEU A 1 91 ? 5.560 0.972 -1.905 1.00 94.94 91 LEU A C 1
ATOM 705 O O . LEU A 1 91 ? 6.168 -0.078 -2.122 1.00 94.94 91 LEU A O 1
ATOM 709 N N . SER A 1 92 ? 5.523 1.539 -0.693 1.00 94.56 92 SER A N 1
ATOM 710 C CA . SER A 1 92 ? 6.100 0.904 0.495 1.00 94.56 92 SER A CA 1
ATOM 711 C C . SER A 1 92 ? 5.398 -0.419 0.806 1.00 94.56 92 SER A C 1
ATOM 713 O O . SER A 1 92 ? 6.055 -1.443 0.993 1.00 94.56 92 SER A O 1
ATOM 715 N N . LEU A 1 93 ? 4.058 -0.424 0.794 1.00 95.00 93 LEU A N 1
ATOM 716 C CA . LEU A 1 93 ? 3.255 -1.633 1.014 1.00 95.00 93 LEU A CA 1
ATOM 717 C C . LEU A 1 93 ? 3.491 -2.678 -0.081 1.00 95.00 93 LEU A C 1
ATOM 719 O O . LEU A 1 93 ? 3.682 -3.855 0.217 1.00 95.00 93 LEU A O 1
ATOM 723 N N . TYR A 1 94 ? 3.557 -2.247 -1.338 1.00 95.31 94 TYR A N 1
ATOM 724 C CA . TYR A 1 94 ? 3.879 -3.106 -2.473 1.00 95.31 94 TYR A CA 1
ATOM 725 C C . TYR A 1 94 ? 5.249 -3.787 -2.310 1.00 95.31 94 TYR A C 1
ATOM 727 O O . TYR A 1 94 ? 5.368 -4.992 -2.535 1.00 95.31 94 TYR A O 1
ATOM 735 N N . ASN A 1 95 ? 6.270 -3.053 -1.852 1.00 94.44 95 ASN A N 1
ATOM 736 C CA . ASN A 1 95 ? 7.604 -3.604 -1.604 1.00 94.44 95 ASN A CA 1
ATOM 737 C C . ASN A 1 95 ? 7.667 -4.592 -0.431 1.00 94.44 95 ASN A C 1
ATOM 739 O O . ASN A 1 95 ? 8.560 -5.445 -0.445 1.00 94.44 95 ASN A O 1
ATOM 743 N N . ARG A 1 96 ? 6.757 -4.477 0.552 1.00 93.44 96 ARG A N 1
ATOM 744 C CA . ARG A 1 96 ? 6.576 -5.451 1.648 1.00 93.44 96 ARG A CA 1
ATOM 745 C C . ARG A 1 96 ? 5.895 -6.741 1.174 1.00 93.44 96 ARG A C 1
ATOM 747 O O . ARG A 1 96 ? 6.044 -7.770 1.826 1.00 93.44 96 ARG A O 1
ATOM 754 N N . GLY A 1 97 ? 5.128 -6.673 0.087 1.00 92.00 97 GLY A N 1
ATOM 755 C CA . GLY A 1 97 ? 4.453 -7.814 -0.523 1.00 92.00 97 GLY A CA 1
ATOM 756 C C . GLY A 1 97 ? 5.337 -8.607 -1.488 1.00 92.00 97 GLY A C 1
ATOM 757 O O . GLY A 1 97 ? 6.562 -8.519 -1.485 1.00 92.00 97 GLY A O 1
ATOM 758 N N . ASP A 1 98 ? 4.688 -9.374 -2.360 1.00 93.62 98 ASP A N 1
ATOM 759 C CA . ASP A 1 98 ? 5.330 -10.216 -3.378 1.00 93.62 98 ASP A CA 1
ATOM 760 C C . ASP A 1 98 ? 5.616 -9.489 -4.706 1.00 93.62 98 ASP A C 1
ATOM 762 O O . ASP A 1 98 ? 6.082 -10.109 -5.663 1.00 93.62 98 ASP A O 1
ATOM 766 N N . ARG A 1 99 ? 5.354 -8.174 -4.765 1.00 93.75 99 ARG A N 1
ATOM 767 C CA . ARG A 1 99 ? 5.668 -7.286 -5.900 1.00 93.75 99 ARG A CA 1
ATOM 768 C C . ARG A 1 99 ? 5.105 -7.791 -7.237 1.00 93.75 99 ARG A C 1
ATOM 770 O O . ARG A 1 99 ? 5.743 -7.681 -8.289 1.00 93.75 99 ARG A O 1
ATOM 777 N N . ARG A 1 100 ? 3.906 -8.381 -7.208 1.00 91.94 100 ARG A N 1
ATOM 778 C CA . ARG A 1 100 ? 3.229 -8.860 -8.418 1.00 91.94 100 ARG A CA 1
ATOM 779 C C . ARG A 1 100 ? 2.725 -7.704 -9.273 1.00 91.94 100 ARG A C 1
ATOM 781 O O . ARG A 1 100 ? 2.168 -6.730 -8.776 1.00 91.94 100 ARG A O 1
ATOM 788 N N . ARG A 1 101 ? 2.885 -7.852 -10.586 1.00 91.06 101 ARG A N 1
ATOM 789 C CA . ARG A 1 101 ? 2.396 -6.918 -11.603 1.00 91.06 101 ARG A CA 1
ATOM 790 C C . ARG A 1 101 ? 1.426 -7.632 -12.522 1.00 91.06 101 ARG A C 1
ATOM 792 O O . ARG A 1 101 ? 1.547 -8.835 -12.744 1.00 91.06 101 ARG A O 1
ATOM 799 N N . TRP A 1 102 ? 0.476 -6.878 -13.054 1.00 89.56 102 TRP A N 1
ATOM 800 C CA . TRP A 1 102 ? -0.458 -7.398 -14.036 1.00 89.56 102 TRP A CA 1
ATOM 801 C C . TRP A 1 102 ? 0.187 -7.409 -15.424 1.00 89.56 102 TRP A C 1
ATOM 803 O O . TRP A 1 102 ?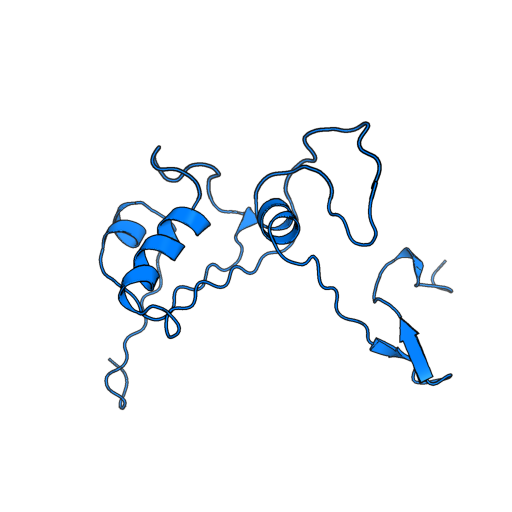 0.720 -6.393 -15.876 1.00 89.56 102 TRP A O 1
ATOM 813 N N . TYR A 1 103 ? 0.133 -8.564 -16.081 1.00 91.25 103 TYR A N 1
ATOM 814 C CA . TYR A 1 103 ? 0.575 -8.751 -17.457 1.00 91.25 103 TYR A CA 1
ATOM 815 C C . TYR A 1 103 ? -0.647 -8.985 -18.335 1.00 91.25 103 TYR A C 1
ATOM 817 O O . TYR A 1 103 ? -1.606 -9.629 -17.912 1.00 91.25 103 TYR A O 1
ATOM 825 N N . TRP A 1 104 ? -0.599 -8.478 -19.559 1.00 90.12 104 TRP A N 1
ATOM 826 C CA . TRP A 1 104 ? -1.648 -8.652 -20.554 1.00 90.12 104 TRP A CA 1
ATOM 827 C C . TRP A 1 104 ? -1.128 -9.511 -21.708 1.00 90.12 104 TRP A C 1
ATOM 829 O O . TRP A 1 104 ? 0.028 -9.336 -22.104 1.00 90.12 104 TRP A O 1
ATOM 839 N N . PRO A 1 105 ? -1.951 -10.408 -22.274 1.00 92.06 105 PRO A N 1
ATOM 840 C CA . PRO A 1 105 ? -1.605 -11.082 -23.515 1.00 92.06 105 PRO A CA 1
ATOM 841 C C . PRO A 1 105 ? -1.727 -10.099 -24.687 1.00 92.06 105 PRO A C 1
ATOM 843 O O . PRO A 1 105 ? -2.727 -9.392 -24.829 1.00 92.06 105 PRO A O 1
ATOM 846 N N . CYS A 1 106 ? -0.712 -10.053 -25.543 1.00 88.12 106 CYS A N 1
ATOM 847 C CA . CYS A 1 106 ? -0.728 -9.260 -26.763 1.00 88.12 106 CYS A CA 1
ATOM 848 C C . CYS A 1 106 ? -1.738 -9.843 -27.766 1.00 88.12 106 CYS A C 1
ATOM 850 O O . CYS A 1 106 ? -1.624 -11.019 -28.115 1.00 88.12 106 CYS A O 1
ATOM 852 N N . PRO A 1 107 ? -2.681 -9.046 -28.305 1.00 87.44 107 PRO A N 1
ATOM 853 C CA . PRO A 1 107 ? -3.661 -9.547 -29.269 1.00 87.44 107 PRO A CA 1
ATOM 854 C C . PRO A 1 107 ? -3.051 -9.924 -30.631 1.00 87.44 107 PRO A C 1
ATOM 856 O O . PRO A 1 107 ? -3.709 -10.601 -31.414 1.00 87.44 107 PRO A O 1
ATOM 859 N N . HIS A 1 108 ? -1.816 -9.499 -30.929 1.00 87.19 108 HIS A N 1
ATOM 860 C CA . HIS A 1 108 ? -1.155 -9.754 -32.215 1.00 87.19 108 HIS A CA 1
ATOM 861 C C . HIS A 1 108 ? -0.254 -10.994 -32.209 1.00 87.19 108 HIS A C 1
ATOM 863 O O . HIS A 1 108 ? -0.283 -11.761 -33.167 1.00 87.19 108 HIS A O 1
ATOM 869 N N . CYS A 1 109 ? 0.552 -11.187 -31.159 1.00 90.38 109 CYS A N 1
ATOM 870 C CA . CYS A 1 109 ? 1.512 -12.297 -31.073 1.00 90.38 109 CYS A CA 1
ATOM 871 C C . CYS A 1 109 ? 1.232 -13.285 -29.933 1.00 90.38 109 CYS A C 1
ATOM 873 O O . CYS A 1 109 ? 1.819 -14.360 -29.914 1.00 90.38 109 CYS A O 1
ATOM 875 N N . GLY A 1 110 ? 0.342 -12.954 -28.992 1.00 88.19 110 GLY A N 1
ATOM 876 C CA . GLY A 1 110 ? 0.045 -13.792 -27.827 1.00 88.19 110 GLY A CA 1
ATOM 877 C C . GLY A 1 110 ? 1.067 -13.708 -26.688 1.00 88.19 110 GLY A C 1
ATOM 878 O O . GLY A 1 110 ? 0.813 -14.270 -25.623 1.00 88.19 110 GLY A O 1
ATOM 879 N N . ASP A 1 111 ? 2.180 -12.987 -26.862 1.00 90.75 111 ASP A N 1
ATOM 880 C CA . ASP A 1 111 ? 3.169 -12.790 -25.798 1.00 90.75 111 ASP A CA 1
ATOM 881 C C . ASP A 1 111 ? 2.622 -11.923 -24.662 1.00 90.75 111 ASP A C 1
ATOM 883 O O . ASP A 1 111 ? 1.816 -11.013 -24.869 1.00 90.75 111 ASP A O 1
ATOM 887 N N . TRP A 1 112 ? 3.092 -12.187 -23.445 1.00 90.31 112 TRP A N 1
ATOM 888 C CA . TRP A 1 112 ? 2.690 -11.441 -22.259 1.00 90.31 112 TRP A CA 1
ATOM 889 C C . TRP A 1 112 ? 3.588 -10.230 -22.048 1.00 90.31 112 TRP A C 1
ATOM 891 O O . TRP A 1 112 ? 4.810 -10.354 -21.984 1.00 90.31 112 TRP A O 1
ATOM 901 N N . PHE A 1 113 ? 2.979 -9.064 -21.860 1.00 88.00 113 PHE A N 1
ATOM 902 C CA . PHE A 1 113 ? 3.701 -7.822 -21.604 1.00 88.00 113 PHE A CA 1
ATOM 903 C C . PHE A 1 113 ? 3.075 -7.042 -20.447 1.00 88.00 113 PHE A C 1
ATOM 905 O O . PHE A 1 113 ? 1.890 -7.179 -20.134 1.00 88.00 113 PHE A O 1
ATOM 912 N N . GLN A 1 114 ? 3.883 -6.205 -19.799 1.00 88.25 114 GLN A N 1
ATOM 913 C CA . GLN A 1 114 ? 3.384 -5.266 -18.802 1.00 88.25 114 GLN A CA 1
ATOM 914 C C . GLN A 1 114 ? 2.873 -4.001 -19.505 1.00 88.25 114 GLN A C 1
ATOM 916 O O . GLN A 1 114 ? 3.578 -3.431 -20.336 1.00 88.25 114 GLN A O 1
ATOM 921 N N . SER A 1 115 ? 1.701 -3.492 -19.119 1.00 80.06 115 SER A N 1
ATOM 922 C CA . SER A 1 115 ? 1.231 -2.165 -19.540 1.00 80.06 115 SER A CA 1
ATOM 923 C C . SER A 1 115 ? 2.045 -1.066 -18.840 1.00 80.06 115 SER A C 1
ATOM 925 O O . SER A 1 115 ? 1.640 -0.532 -17.807 1.00 80.06 115 SER A O 1
ATOM 927 N N . ALA A 1 116 ? 3.233 -0.783 -19.365 1.00 80.88 116 ALA A N 1
ATOM 928 C CA . ALA A 1 116 ? 4.169 0.217 -18.867 1.00 80.88 116 ALA A CA 1
ATOM 929 C C . ALA A 1 116 ? 4.662 1.088 -20.028 1.00 80.88 116 ALA A C 1
ATOM 931 O O . ALA A 1 116 ? 4.683 0.643 -21.174 1.00 80.88 116 ALA A O 1
ATOM 932 N N . MET A 1 117 ? 5.074 2.322 -19.728 1.00 74.00 117 MET A N 1
ATOM 933 C CA . MET A 1 117 ? 5.520 3.281 -20.745 1.00 74.00 117 MET A CA 1
ATOM 934 C C . MET A 1 117 ? 6.720 2.771 -21.557 1.00 74.00 117 MET A C 1
ATOM 936 O O . MET A 1 117 ? 6.800 3.039 -22.747 1.00 74.00 117 MET A O 1
ATOM 940 N N . GLU A 1 118 ? 7.588 1.958 -20.951 1.00 78.31 118 GLU A N 1
ATOM 941 C CA . GLU A 1 118 ? 8.702 1.273 -21.629 1.00 78.31 118 GLU A CA 1
ATOM 942 C C . GLU A 1 118 ? 8.263 0.337 -22.771 1.00 78.31 118 GLU A C 1
ATOM 944 O O . GLU A 1 118 ? 9.026 0.122 -23.707 1.00 78.31 118 GLU A O 1
ATOM 949 N N . ASN A 1 119 ? 7.029 -0.175 -22.723 1.00 77.06 119 ASN A N 1
ATOM 950 C CA . ASN A 1 119 ? 6.462 -1.066 -23.737 1.00 77.06 119 ASN A CA 1
ATOM 951 C C . ASN A 1 119 ? 5.556 -0.326 -24.742 1.00 77.06 119 ASN A C 1
ATOM 953 O O . ASN A 1 119 ? 5.003 -0.957 -25.641 1.00 77.06 119 ASN A O 1
ATOM 957 N N . MET A 1 120 ? 5.376 0.998 -24.608 1.00 71.25 120 MET A N 1
ATOM 958 C CA . MET A 1 120 ? 4.632 1.806 -25.582 1.00 71.25 120 MET A CA 1
ATOM 959 C C . MET A 1 120 ? 5.545 2.214 -26.742 1.00 71.25 120 MET A C 1
ATOM 961 O O . MET A 1 120 ? 6.310 3.170 -26.646 1.00 71.25 120 MET A O 1
ATOM 965 N N . VAL A 1 121 ? 5.437 1.497 -27.861 1.00 70.12 121 VAL A N 1
ATOM 966 C CA . VAL A 1 121 ? 6.156 1.791 -29.110 1.00 70.12 121 VAL A CA 1
ATOM 967 C C . VAL A 1 121 ? 5.183 2.449 -30.099 1.00 70.12 121 VAL A C 1
ATOM 969 O O . VAL A 1 121 ? 4.127 1.882 -30.367 1.00 70.12 121 VAL A O 1
ATOM 972 N N . GLY A 1 122 ? 5.513 3.626 -30.648 1.00 63.66 122 GLY A N 1
ATOM 973 C CA . GLY A 1 122 ? 4.756 4.243 -31.758 1.00 63.66 122 GLY A CA 1
ATOM 974 C C . GLY A 1 122 ? 3.879 5.467 -31.446 1.00 63.66 122 GLY A C 1
ATOM 975 O O . GLY A 1 122 ? 3.172 5.921 -32.339 1.00 63.66 122 GLY A O 1
ATOM 976 N N . TYR A 1 123 ? 3.937 6.030 -30.234 1.00 52.72 123 TY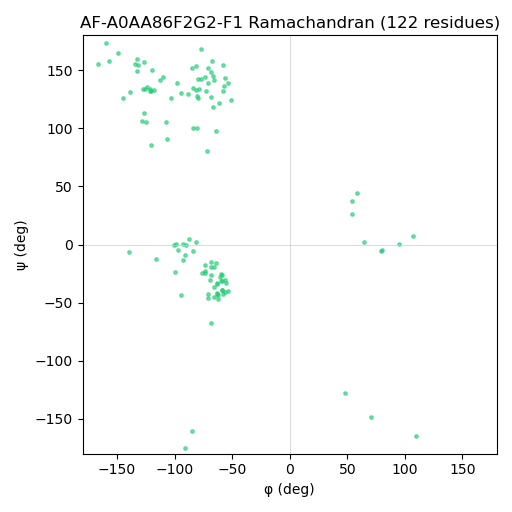R A N 1
ATOM 977 C CA . TYR A 1 123 ? 3.422 7.377 -29.941 1.00 52.72 123 TYR A CA 1
ATOM 978 C C . TYR A 1 123 ? 4.607 8.333 -29.758 1.00 52.72 123 TYR A C 1
ATOM 980 O O . TYR A 1 123 ? 5.145 8.452 -28.658 1.00 52.72 123 TYR A O 1
ATOM 988 N N . GLY A 1 124 ? 5.043 8.961 -30.848 1.00 46.84 124 GLY A N 1
ATOM 989 C CA . GLY A 1 124 ? 6.102 9.971 -30.888 1.00 46.84 124 GLY A CA 1
ATOM 990 C C . GLY A 1 124 ? 5.863 10.942 -32.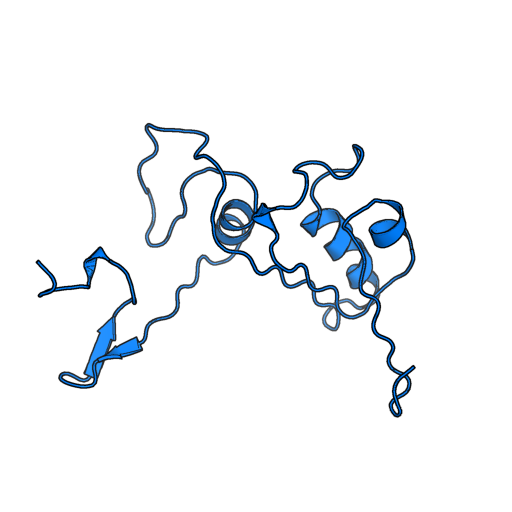028 1.00 46.84 124 GLY A C 1
ATOM 991 O O . GLY A 1 124 ? 5.331 10.482 -33.063 1.00 46.84 124 GLY A O 1
#

Sequence (124 aa):
MFRDGSFLQIGWPSITVFSSSDYKRVALTDYDRFPEDIDGEGDGFSLASKRTTTFMSAGMTPAESSPGREITDVKWRRSSPHEAPPTTGILSLYNRGDRRRWYWPCPHCGDWFQSAMENMVGYG

Radius of gyration: 18.36 Å; Cα contacts (8 Å, |Δi|>4): 158; chains: 1; bounding box: 51×27×49 Å